Protein AF-A0A2V7RH15-F1 (afdb_monomer)

Radius of gyration: 11.84 Å; Cα contacts (8 Å, |Δi|>4): 65; chains: 1; bounding box: 28×25×30 Å

pLDDT: mean 91.53, std 10.1, range [53.94, 98.19]

Foldseek 3Di:
DLQCLQPVQWDADPNAIAGNDLVSCVDCSVVVLVCQLPPNPPVSVVVSVSVVVRSCVNVPHDDPPPDD

Mean predicted aligned error: 3.84 Å

Nearest PDB structures (foldseek):
  7uwd-assembly1_P  TM=7.405E-01  e=6.819E+00  Citrus x limon
  4xt1-assembly1_A  TM=3.128E-01  e=1.374E+00  Cytomegalovirus
  4xt3-assembly1_A  TM=3.133E-01  e=2.678E+00  Cytomegalovirus
  4xtk-assembly4_D  TM=3.214E-01  e=9.520E+00  Thermotoga maritima MSB8

Solvent-accessible surface area (backbone atoms only — not comparable to full-atom values): 4034 Å² total; per-residue (Å²): 110,83,55,59,61,51,52,86,32,34,46,79,56,97,92,41,56,47,67,82,46,70,72,57,63,79,38,73,43,39,56,51,41,55,46,29,39,71,72,40,55,78,68,46,17,53,54,30,46,52,49,54,52,40,52,33,54,60,73,72,49,73,65,88,83,73,70,132

Secondary structure (DSSP, 8-state):
-GGGGGTTSEEEETTEEEES-GGGGGSHHHHHHHHHHHHS-HHHHHHHHHHHHHHHHHTTPPPTT---

Structure (mmCIF, N/CA/C/O backbone):
data_AF-A0A2V7RH15-F1
#
_entry.id   AF-A0A2V7RH15-F1
#
loop_
_atom_site.group_PDB
_atom_site.id
_atom_site.type_symbol
_atom_site.label_atom_id
_atom_site.la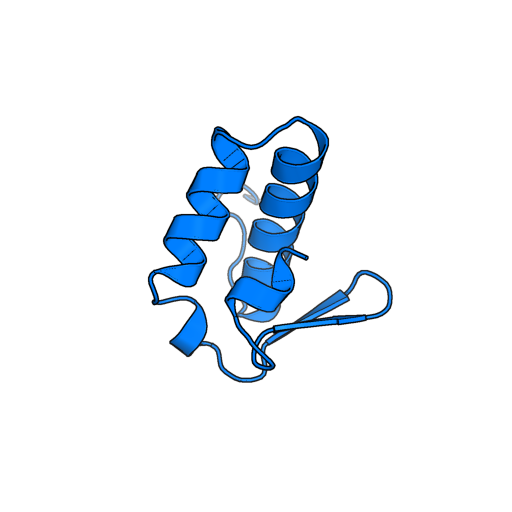bel_alt_id
_atom_site.label_comp_id
_atom_site.label_asym_id
_atom_site.label_entity_id
_atom_site.label_seq_id
_atom_site.pdbx_PDB_ins_code
_atom_site.Cartn_x
_atom_site.Cartn_y
_atom_site.Cartn_z
_atom_site.occupancy
_atom_sit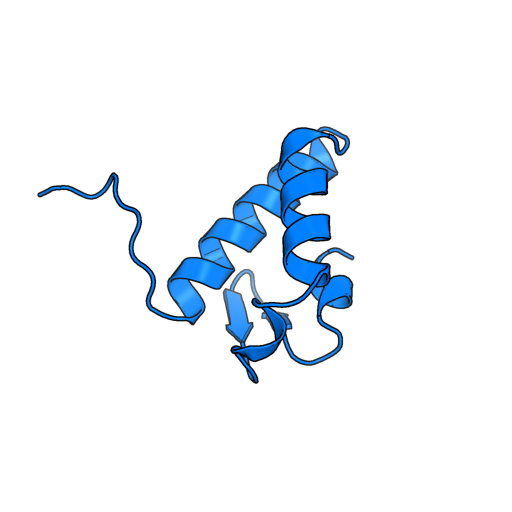e.B_iso_or_equiv
_atom_site.auth_seq_id
_atom_site.auth_comp_id
_atom_site.auth_asym_id
_atom_site.auth_atom_id
_atom_site.pdbx_PDB_model_num
ATOM 1 N N . MET A 1 1 ? 8.110 -11.184 5.743 1.00 68.88 1 MET A N 1
ATOM 2 C CA . MET A 1 1 ? 7.259 -10.890 4.563 1.00 68.88 1 MET A CA 1
ATOM 3 C C . MET A 1 1 ? 6.831 -9.436 4.653 1.00 68.88 1 MET A C 1
ATOM 5 O O . MET A 1 1 ? 6.552 -9.013 5.758 1.00 68.88 1 MET A O 1
ATOM 9 N N . LEU A 1 2 ? 6.747 -8.679 3.557 1.00 81.25 2 LEU A N 1
ATOM 10 C CA . LEU A 1 2 ? 6.455 -7.229 3.581 1.00 81.25 2 LEU A CA 1
ATOM 11 C C . LEU A 1 2 ? 5.289 -6.776 4.497 1.00 81.25 2 LEU A C 1
ATOM 13 O O . LEU A 1 2 ? 5.456 -5.762 5.169 1.00 81.25 2 LEU A O 1
ATOM 17 N N . PRO A 1 3 ? 4.164 -7.512 4.633 1.00 74.25 3 PRO A N 1
ATOM 18 C CA . PRO A 1 3 ? 3.088 -7.134 5.558 1.00 74.25 3 PRO A CA 1
ATOM 19 C C . PRO A 1 3 ? 3.510 -7.091 7.033 1.00 74.25 3 PRO A C 1
ATOM 21 O O . PRO A 1 3 ? 2.947 -6.326 7.810 1.00 74.25 3 PRO A O 1
ATOM 24 N N . SER A 1 4 ? 4.547 -7.843 7.428 1.00 88.31 4 SER A N 1
ATOM 25 C CA . SER A 1 4 ? 5.044 -7.849 8.809 1.00 88.31 4 SER A CA 1
ATOM 26 C C . SER A 1 4 ? 5.639 -6.508 9.243 1.00 88.31 4 SER A C 1
ATOM 28 O O . SER A 1 4 ? 5.797 -6.295 10.442 1.00 88.31 4 SER A O 1
ATOM 30 N N . LEU A 1 5 ? 5.932 -5.594 8.304 1.00 91.94 5 LEU A N 1
ATOM 31 C CA . LEU A 1 5 ? 6.315 -4.209 8.608 1.00 91.94 5 LEU A CA 1
ATOM 32 C C . LEU A 1 5 ? 5.238 -3.474 9.423 1.00 91.94 5 LEU A C 1
ATOM 34 O O . LEU A 1 5 ? 5.564 -2.572 10.187 1.00 91.94 5 LEU A O 1
ATOM 38 N N . PHE A 1 6 ? 3.973 -3.886 9.302 1.00 94.94 6 PHE A N 1
ATOM 39 C CA . PHE A 1 6 ? 2.829 -3.257 9.965 1.00 94.94 6 PHE A CA 1
ATOM 40 C C . PHE A 1 6 ? 2.247 -4.114 11.106 1.00 94.94 6 PHE A C 1
ATOM 42 O O . PHE A 1 6 ? 1.151 -3.841 11.604 1.00 94.94 6 PHE A O 1
ATOM 49 N N . GLY A 1 7 ? 2.954 -5.166 11.535 1.00 91.75 7 GLY A N 1
ATOM 50 C CA . GLY A 1 7 ? 2.451 -6.115 12.531 1.00 91.75 7 GLY A CA 1
ATOM 51 C C . GLY A 1 7 ? 1.148 -6.784 12.078 1.00 91.75 7 GLY A C 1
ATOM 52 O O . GLY A 1 7 ? 1.050 -7.243 10.947 1.00 91.75 7 GLY A O 1
ATOM 53 N N . SER A 1 8 ? 0.137 -6.833 12.951 1.00 93.75 8 SER A N 1
ATOM 54 C CA . SER A 1 8 ? -1.199 -7.365 12.627 1.00 93.75 8 SER A CA 1
ATOM 55 C C . SER A 1 8 ? -2.153 -6.333 12.009 1.00 93.75 8 SER A C 1
ATOM 57 O O . SER A 1 8 ? -3.307 -6.651 11.730 1.00 93.75 8 SER A O 1
ATOM 59 N N . ALA A 1 9 ? -1.706 -5.086 11.819 1.00 95.56 9 ALA A N 1
ATOM 60 C CA . ALA A 1 9 ? -2.567 -4.013 11.328 1.00 95.56 9 ALA A CA 1
ATOM 61 C C . ALA A 1 9 ? -2.861 -4.119 9.825 1.00 95.56 9 ALA A C 1
ATOM 63 O O . ALA A 1 9 ? -3.895 -3.632 9.373 1.00 95.56 9 ALA A O 1
ATOM 64 N N . VAL A 1 10 ? -1.968 -4.772 9.079 1.00 96.69 10 VAL A N 1
ATOM 65 C CA . VAL A 1 10 ? -2.117 -5.072 7.655 1.00 96.69 10 VAL A CA 1
ATOM 66 C C . VAL A 1 10 ? -2.051 -6.581 7.485 1.00 96.69 1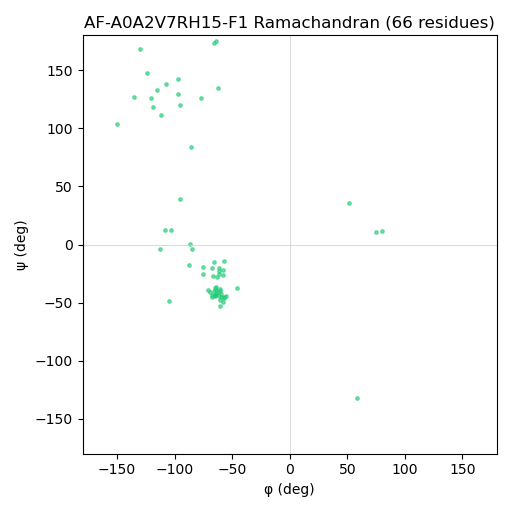0 VAL A C 1
ATOM 68 O O . VAL A 1 10 ? -1.097 -7.223 7.920 1.00 96.69 10 VAL A O 1
ATOM 71 N N . THR A 1 11 ? -3.061 -7.148 6.837 1.00 95.56 11 THR A N 1
ATOM 72 C CA . THR A 1 11 ? -3.112 -8.578 6.517 1.00 95.56 11 THR A CA 1
ATOM 73 C C . THR A 1 11 ? -3.294 -8.765 5.021 1.00 95.56 11 THR A C 1
ATOM 75 O O . THR A 1 11 ? -3.914 -7.932 4.360 1.00 95.56 11 THR A O 1
ATOM 78 N N . VAL A 1 12 ? -2.719 -9.846 4.496 1.00 94.25 12 VAL A N 1
ATOM 79 C CA . VAL A 1 12 ? -2.865 -10.257 3.098 1.00 94.25 12 VAL A CA 1
ATOM 80 C C . VAL A 1 12 ? -3.527 -11.624 3.093 1.00 94.25 12 VAL A C 1
ATOM 82 O O . VAL A 1 12 ? -2.952 -12.579 3.616 1.00 94.25 12 VAL A O 1
ATOM 85 N N . HIS A 1 13 ? -4.711 -11.713 2.500 1.00 92.06 13 HIS A N 1
ATOM 86 C CA . HIS A 1 13 ? -5.466 -12.954 2.352 1.00 92.06 13 HIS A CA 1
ATOM 87 C C . HIS A 1 13 ? -6.015 -13.029 0.930 1.00 92.06 13 HIS A C 1
ATOM 89 O O . HIS A 1 13 ? -6.609 -12.066 0.463 1.00 92.06 13 HIS A O 1
ATOM 95 N N . ASP A 1 14 ? -5.758 -14.136 0.228 1.00 89.12 14 ASP A N 1
ATOM 96 C CA . ASP A 1 14 ? -6.222 -14.377 -1.150 1.00 89.12 14 ASP A CA 1
ATOM 97 C C . ASP A 1 14 ? -5.909 -13.239 -2.141 1.00 89.12 14 ASP A C 1
ATOM 99 O O . ASP A 1 14 ? -6.684 -12.931 -3.042 1.00 89.12 14 ASP A O 1
ATOM 103 N N . GLY A 1 15 ? -4.750 -12.593 -1.970 1.00 88.06 15 GLY A N 1
ATOM 104 C CA . GLY A 1 15 ? -4.341 -11.462 -2.806 1.00 88.06 15 GLY A CA 1
ATOM 105 C C . GLY A 1 15 ? -5.080 -10.154 -2.506 1.00 88.06 15 GLY A C 1
ATOM 106 O O . GLY A 1 15 ? -4.924 -9.199 -3.255 1.00 88.06 15 GLY A O 1
ATOM 107 N N . GLN A 1 16 ? -5.844 -10.086 -1.416 1.00 89.19 16 GLN A N 1
ATOM 108 C CA . GLN A 1 16 ? -6.505 -8.879 -0.936 1.00 89.19 16 GLN A CA 1
ATOM 109 C C . GLN A 1 16 ? -5.820 -8.354 0.329 1.00 89.19 16 GLN A C 1
ATOM 111 O O . GLN A 1 16 ? -5.475 -9.119 1.237 1.00 89.19 16 GLN A O 1
ATOM 116 N N . VAL A 1 17 ? -5.645 -7.034 0.406 1.00 95.81 17 VAL A N 1
ATOM 117 C C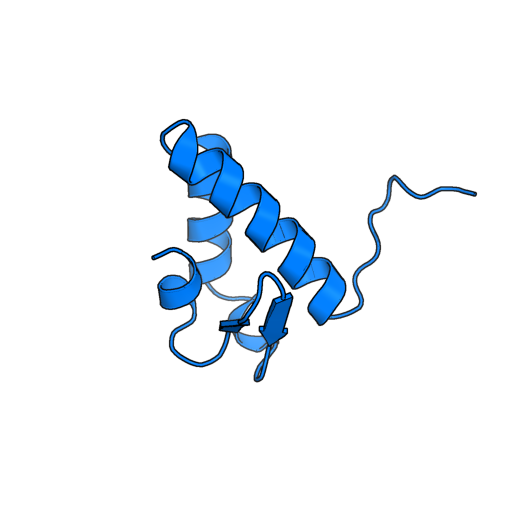A . VAL A 1 17 ? -5.100 -6.359 1.588 1.00 95.81 17 VAL A CA 1
ATOM 118 C C . VAL A 1 17 ? -6.224 -5.808 2.455 1.00 95.81 17 VAL A C 1
ATOM 120 O O . VAL A 1 17 ? -7.095 -5.086 1.978 1.00 95.81 17 VAL A O 1
ATOM 123 N N . THR A 1 18 ? -6.181 -6.115 3.752 1.00 95.56 18 THR A N 1
ATOM 124 C CA . THR A 1 18 ? -7.060 -5.502 4.759 1.00 95.56 18 THR A CA 1
ATOM 125 C C . THR A 1 18 ? -6.240 -4.684 5.744 1.00 95.56 18 THR A C 1
ATOM 127 O O . THR A 1 18 ? -5.240 -5.170 6.281 1.00 95.56 18 THR A O 1
ATOM 130 N N . VAL A 1 19 ? -6.698 -3.460 6.019 1.00 96.62 19 VAL A N 1
ATOM 131 C CA . VAL A 1 19 ? -6.098 -2.539 6.990 1.00 96.62 19 VAL A CA 1
ATOM 132 C C . VAL A 1 19 ? -7.055 -2.379 8.170 1.00 96.62 19 VAL A C 1
ATOM 134 O O . VAL A 1 19 ? -8.128 -1.805 8.032 1.00 96.62 19 VAL A O 1
ATOM 137 N N . SER A 1 20 ? -6.680 -2.893 9.343 1.00 96.62 20 SER A N 1
ATOM 138 C CA . SER A 1 20 ? -7.497 -2.785 10.566 1.00 96.62 20 SER A CA 1
ATOM 139 C C . SER A 1 20 ? -7.233 -1.502 11.359 1.00 96.62 20 SER A C 1
ATOM 141 O O . SER A 1 20 ? -8.030 -1.125 12.217 1.00 96.62 20 SER A O 1
ATOM 143 N N . ARG A 1 21 ? -6.106 -0.831 11.0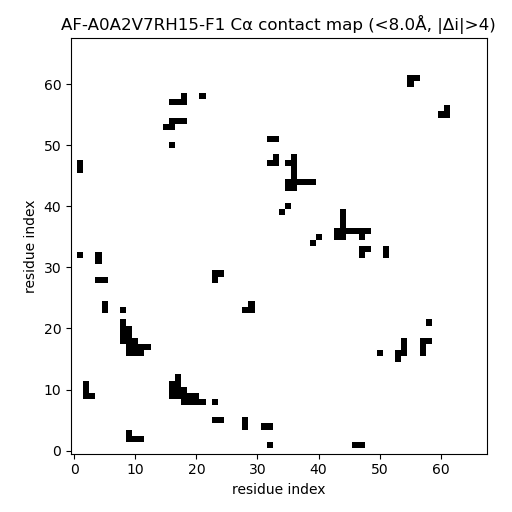90 1.00 95.88 21 ARG A N 1
ATOM 144 C CA . ARG A 1 21 ? -5.721 0.444 11.700 1.00 95.88 21 ARG A CA 1
ATOM 145 C C . ARG A 1 21 ? -4.881 1.249 10.717 1.00 95.88 21 ARG A C 1
ATOM 147 O O . ARG A 1 21 ? -3.707 0.951 10.539 1.00 95.88 21 ARG A O 1
ATOM 154 N N . ASP A 1 22 ? -5.468 2.263 10.104 1.00 94.69 22 ASP A N 1
ATOM 155 C CA . ASP A 1 22 ? -4.835 3.107 9.081 1.00 94.69 22 ASP A CA 1
ATOM 156 C C . ASP A 1 22 ? -3.670 3.964 9.603 1.00 94.69 22 ASP A C 1
ATOM 158 O O . ASP A 1 22 ? -2.722 4.229 8.867 1.00 94.69 22 ASP A O 1
ATOM 162 N N . THR A 1 23 ? -3.666 4.324 10.889 1.00 95.69 23 THR A N 1
ATOM 163 C CA . THR A 1 23 ? -2.601 5.139 11.498 1.00 95.69 23 THR A CA 1
ATOM 164 C C . THR A 1 23 ? -1.209 4.521 11.370 1.00 95.69 23 THR A C 1
ATOM 166 O O . THR A 1 23 ? -0.217 5.245 11.403 1.00 95.69 23 THR A O 1
ATOM 169 N N . VAL A 1 24 ? -1.105 3.202 11.158 1.00 95.31 24 VAL A N 1
ATOM 170 C CA . VAL A 1 24 ? 0.179 2.517 10.918 1.00 95.31 24 VAL A CA 1
ATOM 171 C C . VAL A 1 24 ? 0.823 2.896 9.582 1.00 95.31 24 VAL A C 1
ATOM 173 O O . VAL A 1 24 ? 2.032 2.733 9.428 1.00 95.31 24 VAL A O 1
ATOM 176 N N . LEU A 1 25 ? 0.045 3.417 8.629 1.00 96.06 25 LEU A N 1
ATOM 177 C CA . LEU A 1 25 ? 0.546 3.867 7.330 1.00 96.06 25 LEU A CA 1
ATOM 178 C C . LEU A 1 25 ? 1.282 5.209 7.433 1.00 96.06 25 LEU A C 1
ATOM 180 O O . LEU A 1 25 ? 2.103 5.522 6.579 1.00 96.06 25 LEU A O 1
ATOM 184 N N . ALA A 1 26 ? 1.053 5.973 8.503 1.00 95.75 26 ALA A N 1
ATOM 185 C CA . ALA A 1 26 ? 1.769 7.211 8.811 1.00 95.75 26 ALA A CA 1
ATOM 186 C C . ALA A 1 26 ? 2.949 6.966 9.776 1.00 95.75 26 ALA A C 1
ATOM 188 O O . ALA A 1 26 ? 3.184 7.737 10.705 1.00 95.75 26 ALA A O 1
ATOM 189 N N . THR A 1 27 ? 3.672 5.857 9.596 1.00 97.00 27 THR A N 1
ATOM 190 C CA . THR A 1 27 ? 4.817 5.463 10.436 1.00 97.00 27 THR A CA 1
ATOM 191 C C . THR A 1 27 ? 6.033 5.099 9.572 1.00 97.00 27 THR A C 1
ATOM 193 O O . THR A 1 27 ? 5.867 4.861 8.372 1.00 97.00 27 THR A O 1
ATOM 196 N N . PRO A 1 28 ? 7.243 4.946 10.154 1.00 97.94 28 PRO A N 1
ATOM 197 C CA . PRO A 1 28 ? 8.440 4.525 9.412 1.00 97.94 28 PRO A CA 1
ATOM 198 C C . PRO A 1 28 ? 8.315 3.176 8.679 1.00 97.94 28 PRO A C 1
ATOM 200 O O . PRO A 1 28 ? 9.145 2.847 7.827 1.00 97.94 28 PRO A O 1
ATOM 203 N N . ALA A 1 29 ? 7.288 2.376 8.988 1.00 97.06 29 ALA A N 1
ATOM 204 C CA . ALA A 1 29 ? 6.968 1.167 8.235 1.00 97.06 29 ALA A CA 1
ATOM 205 C C . ALA A 1 29 ? 6.645 1.482 6.765 1.00 97.06 29 ALA A C 1
ATOM 207 O O . ALA A 1 29 ? 7.087 0.761 5.868 1.00 97.06 29 ALA A O 1
ATOM 208 N N . MET A 1 30 ? 5.941 2.589 6.509 1.00 97.69 30 MET A N 1
ATOM 209 C CA . MET A 1 30 ? 5.611 3.023 5.154 1.00 97.69 30 MET A CA 1
ATOM 210 C C . MET A 1 30 ? 6.850 3.544 4.416 1.00 97.69 30 MET A C 1
ATOM 212 O O . MET A 1 30 ? 7.076 3.174 3.267 1.00 97.69 30 MET A O 1
ATOM 216 N N . ASP A 1 31 ? 7.733 4.280 5.092 1.00 97.88 31 ASP A N 1
ATOM 217 C CA . ASP A 1 31 ? 9.020 4.693 4.512 1.00 97.88 31 ASP A CA 1
ATOM 218 C C . ASP A 1 31 ? 9.883 3.481 4.128 1.00 97.88 31 ASP A C 1
ATOM 220 O O . ASP A 1 31 ? 10.505 3.445 3.064 1.00 97.88 31 ASP A O 1
ATOM 224 N N . SER A 1 32 ? 9.881 2.445 4.972 1.00 97.81 32 SER A N 1
ATOM 225 C CA . SER A 1 32 ? 10.603 1.195 4.715 1.00 97.81 32 SER A CA 1
ATOM 226 C C . SER A 1 32 ? 10.032 0.452 3.506 1.00 97.81 32 SER A C 1
ATOM 228 O O . SER A 1 32 ? 10.786 -0.011 2.649 1.00 97.81 32 SER A O 1
ATOM 230 N N . LEU A 1 33 ? 8.703 0.379 3.397 1.00 98.12 33 LEU A N 1
ATOM 231 C CA . LEU A 1 33 ? 8.030 -0.223 2.250 1.00 98.12 33 LEU A CA 1
ATOM 232 C C . LEU A 1 33 ? 8.311 0.563 0.954 1.00 98.12 33 LEU A C 1
ATOM 234 O O . LEU A 1 33 ? 8.636 -0.043 -0.068 1.00 98.12 33 LEU A O 1
ATOM 238 N N . ALA A 1 34 ? 8.279 1.898 1.002 1.00 97.88 34 ALA A N 1
ATOM 239 C CA . ALA A 1 34 ? 8.634 2.757 -0.128 1.00 97.88 34 ALA A CA 1
ATOM 240 C C . ALA A 1 34 ? 10.102 2.578 -0.550 1.00 97.88 34 ALA A C 1
ATOM 242 O O . ALA A 1 34 ? 10.403 2.479 -1.741 1.00 97.88 34 ALA A O 1
ATOM 243 N N . ARG A 1 35 ? 11.025 2.455 0.414 1.00 98.00 35 ARG A N 1
ATOM 244 C CA . ARG A 1 35 ? 12.437 2.155 0.144 1.00 98.00 35 ARG A CA 1
ATOM 245 C C . ARG A 1 35 ? 12.597 0.816 -0.579 1.00 98.00 35 ARG A C 1
ATOM 247 O O . ARG A 1 35 ? 13.334 0.757 -1.561 1.00 98.00 35 ARG A O 1
ATOM 254 N N . LEU A 1 36 ? 11.907 -0.236 -0.136 1.00 98.19 36 LEU A N 1
ATOM 255 C CA . LEU A 1 36 ? 11.952 -1.558 -0.779 1.00 98.19 36 LEU A CA 1
ATOM 256 C C . LEU A 1 36 ? 11.377 -1.528 -2.202 1.00 98.19 36 LEU A C 1
ATOM 258 O O . LEU A 1 36 ? 11.953 -2.133 -3.100 1.00 98.19 36 LEU A O 1
ATOM 262 N N . ALA A 1 37 ? 10.325 -0.743 -2.448 1.00 97.94 37 ALA A N 1
ATOM 263 C CA . ALA A 1 37 ? 9.743 -0.556 -3.782 1.00 97.94 37 ALA A CA 1
ATOM 264 C C . ALA A 1 37 ? 10.709 0.071 -4.813 1.00 97.94 37 ALA A C 1
ATOM 266 O O . ALA A 1 37 ? 10.502 -0.059 -6.028 1.00 97.94 37 ALA A O 1
ATOM 267 N N . VAL A 1 38 ? 11.769 0.740 -4.346 1.00 98.12 38 VAL A N 1
ATOM 268 C CA . VAL A 1 38 ? 12.791 1.377 -5.190 1.00 98.12 38 VAL A CA 1
ATOM 269 C C . VAL A 1 38 ? 14.086 0.568 -5.217 1.00 98.12 38 VAL A C 1
ATOM 271 O O . VAL A 1 38 ? 14.612 0.317 -6.301 1.00 98.12 38 VAL A O 1
ATOM 274 N N . PHE A 1 39 ? 14.578 0.163 -4.045 1.00 97.81 39 PHE A N 1
ATOM 275 C CA . PHE A 1 39 ? 15.935 -0.353 -3.844 1.00 97.81 39 PHE A CA 1
ATOM 276 C C . PHE A 1 39 ? 16.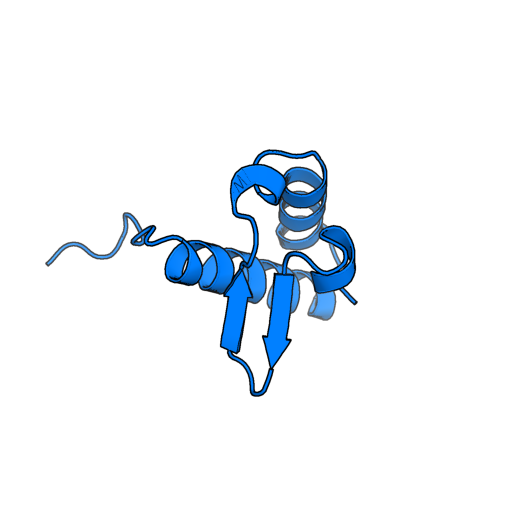010 -1.839 -3.476 1.00 97.81 39 PHE A C 1
ATOM 278 O O . PHE A 1 39 ? 17.120 -2.343 -3.330 1.00 97.81 39 PHE A O 1
ATOM 285 N N . GLY A 1 40 ? 14.877 -2.522 -3.287 1.00 96.62 40 GLY A N 1
ATOM 286 C CA . GLY A 1 40 ? 14.862 -3.969 -3.063 1.00 96.62 40 GLY A CA 1
ATOM 287 C C . GLY A 1 40 ? 15.341 -4.748 -4.290 1.00 96.62 40 GLY A C 1
ATOM 288 O O . GLY A 1 40 ? 15.543 -4.180 -5.371 1.00 96.62 40 GLY A O 1
ATOM 289 N N . ASP A 1 41 ? 15.491 -6.061 -4.144 1.00 97.44 41 ASP A N 1
ATOM 290 C CA . ASP A 1 41 ? 15.668 -6.929 -5.310 1.00 97.44 41 ASP A CA 1
ATOM 291 C C . ASP A 1 41 ? 14.415 -6.922 -6.221 1.00 97.44 41 ASP A C 1
ATOM 293 O O . ASP A 1 41 ? 13.417 -6.252 -5.938 1.00 97.44 41 ASP A O 1
ATOM 297 N N . ALA A 1 42 ? 14.473 -7.592 -7.378 1.00 96.56 42 ALA A N 1
ATOM 298 C CA . ALA A 1 42 ? 13.369 -7.570 -8.348 1.00 96.56 42 ALA A CA 1
ATOM 299 C C . ALA A 1 42 ? 12.035 -8.013 -7.718 1.00 96.56 42 ALA A C 1
ATOM 301 O O . ALA A 1 42 ? 11.010 -7.344 -7.854 1.00 96.56 42 ALA A O 1
ATOM 302 N N . ASP A 1 43 ? 12.103 -9.087 -6.947 1.00 96.00 43 ASP A N 1
ATOM 303 C CA . ASP A 1 43 ? 11.001 -9.737 -6.262 1.00 96.00 43 ASP A CA 1
ATOM 304 C C . ASP A 1 43 ? 10.424 -8.861 -5.136 1.00 96.00 43 ASP A C 1
ATOM 306 O O . ASP A 1 43 ? 9.209 -8.710 -4.984 1.00 96.00 43 ASP A O 1
ATOM 310 N N . GLU A 1 44 ? 11.295 -8.264 -4.324 1.00 96.19 44 GLU A N 1
ATOM 311 C CA . GLU A 1 44 ? 10.928 -7.332 -3.262 1.00 96.19 44 GLU A CA 1
ATOM 312 C C . GLU A 1 44 ? 10.297 -6.061 -3.813 1.00 96.19 44 GLU A C 1
ATOM 314 O O . GLU A 1 44 ? 9.282 -5.614 -3.276 1.00 96.19 44 GLU A O 1
ATOM 319 N N . ARG A 1 45 ? 10.856 -5.496 -4.889 1.00 97.62 45 ARG A N 1
ATOM 320 C CA . ARG A 1 45 ? 10.328 -4.285 -5.528 1.00 97.62 45 ARG A CA 1
ATOM 321 C C . ARG A 1 45 ? 8.917 -4.505 -6.034 1.00 97.62 45 ARG A C 1
ATOM 323 O O . ARG A 1 45 ? 8.046 -3.681 -5.757 1.00 97.62 45 ARG A O 1
ATOM 330 N N . ASP A 1 46 ? 8.681 -5.603 -6.740 1.00 97.25 46 ASP A N 1
ATOM 331 C CA . ASP A 1 46 ? 7.376 -5.875 -7.337 1.00 97.25 46 ASP A CA 1
ATOM 332 C C . ASP A 1 46 ? 6.317 -6.130 -6.265 1.00 97.25 46 ASP A C 1
ATOM 334 O O . ASP A 1 46 ? 5.247 -5.516 -6.294 1.00 97.25 46 ASP A O 1
ATOM 338 N N . ARG A 1 47 ? 6.647 -6.915 -5.231 1.00 96.12 47 ARG A N 1
ATOM 339 C CA . ARG A 1 47 ? 5.742 -7.110 -4.090 1.00 96.12 47 ARG A CA 1
ATOM 340 C C . ARG A 1 47 ? 5.506 -5.822 -3.296 1.00 96.12 47 ARG A C 1
ATOM 342 O O . ARG A 1 47 ? 4.390 -5.597 -2.835 1.00 96.12 47 ARG A O 1
ATOM 349 N N . ALA A 1 48 ? 6.519 -4.972 -3.127 1.00 97.44 48 ALA A N 1
ATOM 350 C CA . ALA A 1 48 ? 6.383 -3.714 -2.394 1.00 97.44 48 ALA A CA 1
ATOM 351 C C . ALA A 1 48 ? 5.506 -2.703 -3.138 1.00 97.44 48 ALA A C 1
ATOM 353 O O . ALA A 1 48 ? 4.660 -2.058 -2.523 1.00 97.44 48 ALA A O 1
ATOM 354 N N . ARG A 1 49 ? 5.652 -2.600 -4.463 1.00 97.06 49 ARG A N 1
ATOM 355 C CA . ARG A 1 49 ? 4.799 -1.752 -5.311 1.00 97.06 49 ARG A CA 1
ATOM 356 C C . ARG A 1 49 ? 3.358 -2.229 -5.324 1.00 97.06 49 ARG A C 1
ATOM 358 O O . ARG A 1 49 ? 2.455 -1.411 -5.174 1.00 97.06 49 ARG A O 1
ATOM 365 N N . TRP A 1 50 ? 3.157 -3.539 -5.459 1.00 95.69 50 TRP A N 1
ATOM 366 C CA . TRP A 1 50 ? 1.836 -4.143 -5.338 1.00 95.69 50 TRP A CA 1
ATOM 367 C C . TRP A 1 50 ? 1.207 -3.820 -3.976 1.00 95.69 50 TRP A C 1
ATOM 369 O O . TRP A 1 50 ? 0.076 -3.351 -3.916 1.00 95.69 50 TRP A O 1
ATOM 379 N N . LEU A 1 51 ? 1.960 -3.958 -2.880 1.00 96.62 51 LEU A N 1
ATOM 380 C CA . LEU A 1 51 ? 1.437 -3.660 -1.546 1.00 96.62 51 LEU A CA 1
ATOM 381 C C . LEU A 1 51 ? 1.106 -2.169 -1.362 1.00 96.62 51 LEU A C 1
ATOM 383 O O . LEU A 1 51 ? 0.078 -1.855 -0.775 1.00 96.62 51 LEU A O 1
ATOM 387 N N . ILE A 1 52 ? 1.928 -1.247 -1.879 1.00 96.06 52 ILE A N 1
ATOM 388 C CA . ILE A 1 52 ? 1.628 0.199 -1.875 1.00 96.06 52 ILE A CA 1
ATOM 389 C C . ILE A 1 52 ? 0.297 0.479 -2.578 1.00 96.06 52 ILE A C 1
ATOM 391 O O . ILE A 1 52 ? -0.525 1.241 -2.068 1.00 96.06 52 ILE A O 1
ATOM 395 N N . TRP A 1 53 ? 0.089 -0.143 -3.738 1.00 93.75 53 TRP A N 1
ATOM 396 C CA . TRP A 1 53 ? -1.142 -0.000 -4.503 1.00 93.75 53 TRP A CA 1
ATOM 397 C C . TRP A 1 53 ? -2.365 -0.466 -3.708 1.00 93.75 53 TRP A C 1
ATOM 399 O O . TRP A 1 53 ? -3.318 0.296 -3.532 1.00 93.75 53 TRP A O 1
ATOM 409 N N . GLU A 1 54 ? -2.310 -1.687 -3.182 1.00 95.06 54 GLU A N 1
ATOM 410 C CA . GLU A 1 54 ? -3.406 -2.292 -2.427 1.00 95.06 54 GLU A CA 1
ATOM 411 C C . GLU A 1 54 ? -3.718 -1.538 -1.130 1.00 95.06 54 GLU A C 1
ATOM 413 O O . GLU A 1 54 ? -4.883 -1.334 -0.798 1.00 95.06 54 GLU A O 1
ATOM 418 N N . LEU A 1 55 ? -2.693 -1.056 -0.416 1.00 95.81 55 LEU A N 1
ATOM 419 C CA . LEU A 1 55 ? -2.878 -0.216 0.770 1.00 95.81 55 LEU A CA 1
ATOM 420 C C . LEU A 1 55 ? -3.634 1.067 0.432 1.00 95.81 55 LEU A C 1
ATOM 422 O O . LEU A 1 55 ? -4.540 1.444 1.171 1.00 95.81 55 LEU A O 1
ATOM 426 N N . GLY A 1 56 ? -3.299 1.703 -0.695 1.00 93.75 56 GLY A N 1
ATOM 427 C CA . GLY A 1 56 ? -4.024 2.866 -1.194 1.00 93.75 56 GLY A CA 1
ATOM 428 C C . GLY A 1 56 ? -5.504 2.559 -1.421 1.00 93.75 56 GLY A C 1
ATOM 429 O O . GLY A 1 56 ? -6.359 3.273 -0.900 1.00 93.75 56 GLY A O 1
ATOM 430 N N . GLN A 1 57 ? -5.814 1.458 -2.114 1.00 91.75 57 GLN A N 1
ATOM 431 C CA . GLN A 1 57 ? -7.203 1.042 -2.338 1.00 91.75 57 GLN A CA 1
ATOM 432 C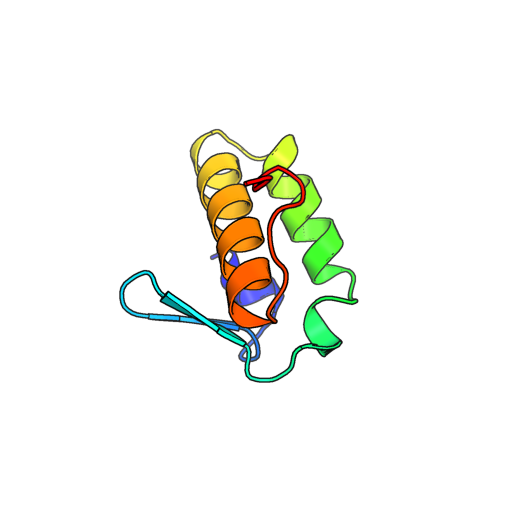 C . GLN A 1 57 ? -7.935 0.752 -1.018 1.00 91.75 57 GLN A C 1
ATOM 434 O O . GLN A 1 57 ? -9.056 1.223 -0.820 1.00 91.75 57 GLN A O 1
ATOM 439 N N . ALA A 1 58 ? -7.288 0.039 -0.093 1.00 94.25 58 ALA A N 1
ATOM 440 C CA . ALA A 1 58 ? -7.868 -0.361 1.188 1.00 94.25 58 ALA A CA 1
ATOM 441 C C . ALA A 1 58 ? -8.236 0.826 2.095 1.00 94.25 58 ALA A C 1
ATOM 443 O O . ALA A 1 58 ? -9.171 0.714 2.885 1.00 94.25 58 ALA A O 1
ATOM 444 N N . VAL A 1 59 ? -7.540 1.964 1.972 1.00 94.69 59 VAL A N 1
ATOM 445 C CA . VAL A 1 59 ? -7.848 3.198 2.723 1.00 94.69 59 VAL A CA 1
ATOM 446 C C . VAL A 1 59 ? -8.577 4.260 1.889 1.00 94.69 59 VAL A C 1
ATOM 448 O O . VAL A 1 59 ? -8.702 5.407 2.311 1.00 94.69 59 VAL A O 1
ATOM 451 N N . GLY A 1 60 ? -9.084 3.894 0.707 1.00 92.44 60 GLY A N 1
ATOM 452 C CA . GLY A 1 60 ? -9.910 4.766 -0.133 1.00 92.44 60 GLY A CA 1
ATOM 453 C C . GLY A 1 60 ? -9.141 5.790 -0.976 1.00 92.44 60 GLY A C 1
ATOM 454 O O . GLY A 1 60 ? -9.755 6.684 -1.562 1.00 92.44 60 GLY A O 1
ATOM 455 N N . VAL A 1 61 ? -7.815 5.670 -1.078 1.00 90.88 61 VAL A N 1
ATOM 456 C CA . VAL A 1 61 ? -6.990 6.502 -1.963 1.00 90.88 61 VAL A CA 1
ATOM 457 C C . VAL A 1 61 ? -7.133 6.016 -3.401 1.00 90.88 61 VAL A C 1
ATOM 459 O O . VAL A 1 61 ? -6.889 4.852 -3.724 1.00 90.88 61 VAL A O 1
ATOM 462 N N . ARG A 1 62 ? -7.488 6.941 -4.298 1.00 81.06 62 ARG A N 1
ATOM 463 C CA . ARG A 1 62 ? -7.516 6.685 -5.739 1.00 81.06 62 ARG A CA 1
ATOM 464 C C . ARG A 1 62 ? -6.225 7.172 -6.398 1.00 81.06 62 ARG A C 1
ATOM 466 O O . ARG A 1 62 ? -5.701 8.214 -6.002 1.00 81.06 62 ARG A O 1
ATOM 473 N N . PRO A 1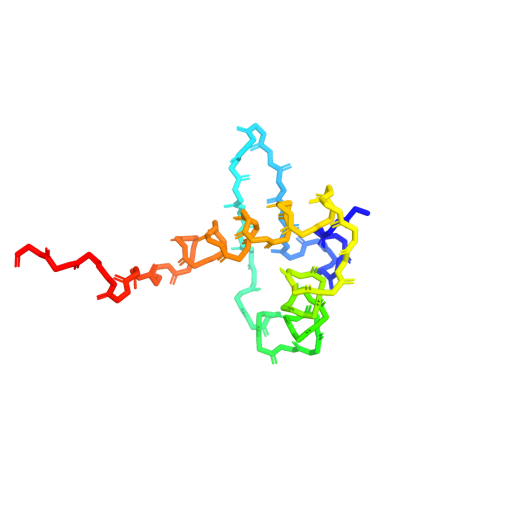 63 ? -5.707 6.450 -7.401 1.00 76.12 63 PRO A N 1
ATOM 474 C CA . PRO A 1 63 ? -4.522 6.876 -8.130 1.00 76.12 63 PRO A CA 1
ATOM 475 C C . PRO A 1 63 ? -4.794 8.195 -8.843 1.00 76.12 63 PRO A C 1
ATOM 477 O O . PRO A 1 63 ? -5.806 8.334 -9.527 1.00 76.12 63 PRO A O 1
ATOM 480 N N . ALA A 1 64 ? -3.853 9.132 -8.742 1.00 73.62 64 ALA A N 1
ATOM 481 C CA . ALA A 1 64 ? -3.957 10.424 -9.417 1.00 73.62 64 ALA A CA 1
ATOM 482 C C . ALA A 1 64 ? -4.021 10.294 -10.951 1.00 73.62 64 ALA A C 1
ATOM 484 O O . ALA A 1 64 ? -4.525 11.189 -11.612 1.00 73.62 64 ALA A O 1
ATOM 485 N N . SER A 1 65 ? -3.528 9.185 -11.513 1.00 66.50 65 SER A N 1
ATOM 486 C CA . SER A 1 65 ? -3.488 8.929 -12.956 1.00 66.50 65 SER A CA 1
ATOM 487 C C . SER A 1 65 ? -4.775 8.330 -13.536 1.00 66.50 65 SER A C 1
ATOM 489 O O . SER A 1 65 ? -4.835 8.131 -14.746 1.00 66.50 65 SER A O 1
ATOM 491 N N . ILE A 1 66 ? -5.785 8.017 -12.713 1.00 61.16 66 ILE A N 1
ATOM 492 C CA . ILE A 1 66 ? -7.133 7.705 -13.209 1.00 61.16 66 ILE A CA 1
ATOM 493 C C . ILE A 1 66 ? -7.860 9.043 -13.372 1.00 61.16 66 ILE A C 1
ATOM 495 O O . ILE A 1 66 ? -8.546 9.517 -12.469 1.00 61.16 66 ILE A O 1
ATOM 499 N N . HIS A 1 67 ? -7.638 9.676 -14.520 1.00 53.94 67 HIS A N 1
ATOM 500 C CA . HIS A 1 67 ? -8.510 10.718 -15.044 1.00 53.94 67 HIS A CA 1
ATOM 501 C C . HIS A 1 67 ? -9.475 10.033 -16.021 1.00 53.94 67 HIS A C 1
ATOM 503 O O . HIS A 1 67 ? -9.011 9.393 -16.965 1.00 53.94 67 HIS A O 1
ATOM 509 N N . GLU A 1 68 ? -10.782 10.105 -15.761 1.00 57.44 68 GLU A N 1
ATOM 510 C CA . GLU A 1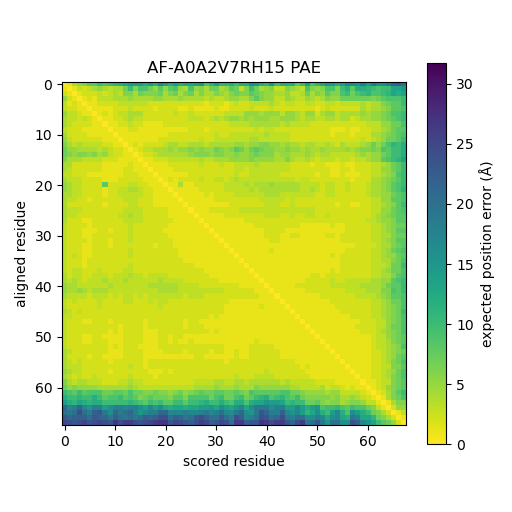 68 ? -11.777 9.995 -16.840 1.00 57.44 68 GLU A CA 1
ATOM 511 C C . GLU A 1 68 ? -11.742 11.264 -17.698 1.00 57.44 68 GLU A C 1
ATOM 513 O O . GLU A 1 68 ? -11.568 12.362 -17.111 1.00 57.44 68 GLU A O 1
#

Sequence (68 aa):
MLPSLFGSAVTVHDGQVTVSRDTVLATPAMDSLARLAVFGDADERDRARWLIWELGQAVGVRPASIHE